Protein AF-A0A821N1T0-F1 (afdb_monomer)

Mean predicted aligned error: 19.14 Å

Organism: NCBI:txid345717

Structure (mmCIF, N/CA/C/O backbone):
data_AF-A0A821N1T0-F1
#
_entry.id   AF-A0A821N1T0-F1
#
loop_
_atom_site.group_PDB
_atom_site.id
_atom_site.type_symbol
_atom_site.label_atom_id
_atom_site.label_alt_id
_atom_site.label_comp_id
_atom_site.label_asym_id
_atom_site.label_entity_id
_atom_site.label_seq_id
_atom_site.pdbx_PDB_ins_code
_atom_site.Cartn_x
_atom_site.Cartn_y
_atom_site.Cartn_z
_atom_site.occupancy
_atom_site.B_iso_or_equiv
_atom_site.auth_seq_id
_atom_site.auth_comp_id
_atom_site.auth_asym_id
_atom_site.auth_atom_id
_atom_site.pdbx_PDB_model_num
ATOM 1 N N . MET A 1 1 ? 40.219 2.267 -73.728 1.00 61.44 1 MET A N 1
ATOM 2 C CA . MET A 1 1 ? 40.923 2.574 -72.464 1.00 61.44 1 MET A CA 1
ATOM 3 C C . MET A 1 1 ? 39.939 3.019 -71.385 1.00 61.44 1 MET A C 1
ATOM 5 O O . MET A 1 1 ? 39.999 2.488 -70.286 1.00 61.44 1 MET A O 1
ATOM 9 N N . ASP A 1 2 ? 38.963 3.870 -71.706 1.00 74.06 2 ASP A N 1
ATOM 10 C CA . ASP A 1 2 ? 38.064 4.488 -70.710 1.00 74.06 2 ASP A CA 1
ATOM 11 C C . ASP A 1 2 ? 37.122 3.520 -69.968 1.00 74.06 2 ASP A C 1
ATOM 13 O O . ASP A 1 2 ? 36.916 3.655 -68.765 1.00 74.06 2 ASP A O 1
ATOM 17 N N . GLY A 1 3 ? 36.610 2.476 -70.631 1.00 80.44 3 GLY A N 1
ATOM 18 C CA . GLY A 1 3 ? 35.720 1.495 -69.985 1.00 80.44 3 GLY A CA 1
ATOM 19 C C . GLY A 1 3 ? 36.391 0.639 -68.899 1.00 80.44 3 GLY A C 1
ATOM 20 O O . GLY A 1 3 ? 35.740 0.244 -67.934 1.00 80.44 3 GLY A O 1
A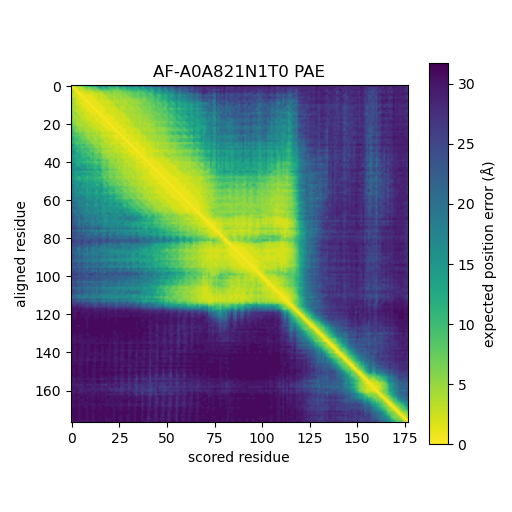TOM 21 N N . GLN A 1 4 ? 37.699 0.379 -69.014 1.00 85.50 4 GLN A N 1
ATOM 22 C CA . GLN A 1 4 ? 38.454 -0.367 -67.995 1.00 85.50 4 GLN A CA 1
ATOM 23 C C . GLN A 1 4 ? 38.737 0.498 -66.760 1.00 85.50 4 GLN A C 1
ATOM 25 O O . GLN A 1 4 ? 38.668 0.001 -65.637 1.00 85.50 4 GLN A O 1
ATOM 30 N N . PHE A 1 5 ? 38.988 1.796 -66.959 1.00 87.56 5 PHE A N 1
ATOM 31 C CA . PHE A 1 5 ? 39.108 2.759 -65.865 1.00 87.56 5 PHE A CA 1
ATOM 32 C C . PHE A 1 5 ? 37.786 2.937 -65.118 1.00 87.56 5 PHE A C 1
ATOM 34 O O . PHE A 1 5 ? 37.787 2.946 -63.889 1.00 87.56 5 PHE A O 1
ATOM 41 N N . GLN A 1 6 ? 36.659 2.991 -65.832 1.00 88.19 6 GLN A N 1
ATOM 42 C CA . GLN A 1 6 ? 35.335 3.069 -65.211 1.00 88.19 6 GLN A CA 1
ATOM 43 C C . GLN A 1 6 ? 35.060 1.862 -64.297 1.00 88.19 6 GLN A C 1
ATOM 45 O O . GLN A 1 6 ? 34.704 2.030 -63.133 1.00 88.19 6 GLN A O 1
ATOM 50 N N . LEU A 1 7 ? 35.331 0.647 -64.786 1.00 90.25 7 LEU A N 1
ATOM 51 C CA . LEU A 1 7 ? 35.214 -0.597 -64.013 1.00 90.25 7 LEU A CA 1
ATOM 52 C C . LEU A 1 7 ? 36.104 -0.617 -62.761 1.00 90.25 7 LEU A C 1
ATOM 54 O O . LEU A 1 7 ? 35.711 -1.161 -61.727 1.00 90.25 7 LEU A O 1
ATOM 58 N N . LEU A 1 8 ? 37.308 -0.047 -62.848 1.00 90.31 8 LEU A N 1
ATOM 59 C CA . LEU A 1 8 ? 38.215 0.070 -61.711 1.00 90.31 8 LEU A CA 1
ATOM 60 C C . LEU A 1 8 ? 37.671 1.049 -60.661 1.00 90.31 8 LEU A C 1
ATOM 62 O O . LEU A 1 8 ? 37.650 0.707 -59.480 1.00 90.31 8 LEU A O 1
ATOM 66 N N . PHE A 1 9 ? 37.188 2.225 -61.075 1.00 92.44 9 PHE A N 1
ATOM 67 C CA . PHE A 1 9 ? 36.572 3.197 -60.166 1.00 92.44 9 PHE A CA 1
ATOM 68 C C . PHE A 1 9 ? 35.341 2.628 -59.462 1.00 92.44 9 PHE A C 1
ATOM 70 O O . PHE A 1 9 ? 35.198 2.805 -58.252 1.00 92.44 9 PHE A O 1
ATOM 77 N N . ASP A 1 10 ? 34.495 1.894 -60.184 1.00 91.38 10 ASP A N 1
ATOM 78 C CA . ASP A 1 10 ? 33.314 1.255 -59.604 1.00 91.38 10 ASP A CA 1
ATOM 79 C C . ASP A 1 10 ? 33.703 0.192 -58.563 1.00 91.38 10 ASP A C 1
ATOM 81 O O . ASP A 1 10 ? 33.118 0.142 -57.479 1.00 91.38 10 ASP A O 1
ATOM 85 N N . LYS A 1 11 ? 34.744 -0.612 -58.826 1.00 93.25 11 LYS A N 1
ATOM 86 C CA . LYS A 1 11 ? 35.277 -1.573 -57.843 1.00 93.25 11 LYS A CA 1
ATOM 87 C C . LYS A 1 11 ? 35.847 -0.888 -56.604 1.00 93.25 11 LYS A C 1
ATOM 89 O O . LYS A 1 11 ? 35.502 -1.287 -55.497 1.00 93.25 11 LYS A O 1
ATOM 94 N N . VAL A 1 12 ? 36.666 0.151 -56.776 1.00 93.25 12 VAL A N 1
ATOM 95 C CA . VAL A 1 12 ? 37.244 0.914 -55.653 1.00 93.25 12 VAL A CA 1
ATOM 96 C C . VAL A 1 12 ? 36.142 1.558 -54.812 1.00 93.25 12 VAL A C 1
ATOM 98 O O . VAL A 1 12 ? 36.191 1.512 -53.585 1.00 93.25 12 VAL A O 1
ATOM 101 N N . LYS A 1 13 ? 35.106 2.106 -55.454 1.00 94.88 13 LYS A N 1
ATOM 102 C CA . LYS A 1 13 ? 33.945 2.679 -54.769 1.00 94.88 13 LYS A CA 1
ATOM 103 C C . LYS A 1 13 ? 33.181 1.626 -53.966 1.00 94.88 13 LYS A C 1
ATOM 105 O O . LYS A 1 13 ? 32.855 1.884 -52.810 1.00 94.88 13 LYS A O 1
ATOM 110 N N . ASN A 1 14 ? 32.931 0.454 -54.546 1.00 93.50 14 ASN A N 1
ATOM 111 C CA . ASN A 1 14 ? 32.252 -0.647 -53.860 1.00 93.50 14 ASN A CA 1
ATOM 112 C C . ASN A 1 14 ? 33.071 -1.172 -52.668 1.00 93.50 14 ASN A C 1
ATOM 114 O O . ASN A 1 14 ? 32.514 -1.381 -51.592 1.00 93.50 14 ASN A O 1
ATOM 118 N N . GLU A 1 15 ? 34.389 -1.331 -52.824 1.00 93.75 15 GLU A N 1
ATOM 119 C CA . GLU A 1 15 ? 35.307 -1.739 -51.749 1.00 93.75 15 GLU A CA 1
ATOM 120 C C . GLU A 1 15 ? 35.308 -0.716 -50.599 1.00 93.75 15 GLU A C 1
ATOM 122 O O . GLU A 1 15 ? 35.156 -1.074 -49.433 1.00 93.75 15 GLU A O 1
ATOM 127 N N . MET A 1 16 ? 35.393 0.578 -50.925 1.00 94.62 16 MET A N 1
ATOM 128 C CA . MET A 1 16 ? 35.369 1.668 -49.946 1.00 94.62 16 MET A CA 1
ATOM 129 C C . MET A 1 16 ? 34.029 1.741 -49.200 1.00 94.62 16 MET A C 1
ATOM 131 O O . MET A 1 16 ? 33.994 1.946 -47.983 1.00 94.62 16 MET A O 1
ATOM 135 N N . GLN A 1 17 ? 32.915 1.547 -49.908 1.00 93.44 17 GLN A N 1
ATOM 136 C CA . GLN A 1 17 ? 31.592 1.465 -49.291 1.00 93.44 17 GLN A CA 1
ATOM 137 C C . GLN A 1 17 ? 31.506 0.272 -48.340 1.00 93.44 17 GLN A C 1
ATOM 139 O O . GLN A 1 17 ? 31.073 0.441 -47.201 1.00 93.44 17 GLN A O 1
ATOM 144 N N . LYS A 1 18 ? 31.988 -0.901 -48.763 1.00 95.19 18 LYS A N 1
ATOM 145 C CA . LYS A 1 18 ? 32.019 -2.110 -47.937 1.00 95.19 18 LYS A CA 1
ATOM 146 C C . LYS A 1 18 ? 32.812 -1.890 -46.646 1.00 95.19 18 LYS A C 1
ATOM 148 O O . LYS A 1 18 ? 32.272 -2.106 -45.564 1.00 95.19 18 LYS A O 1
ATOM 153 N N . GLN A 1 19 ? 34.028 -1.352 -46.739 1.00 95.00 19 GLN A N 1
ATOM 154 C CA . GLN A 1 19 ? 34.839 -1.014 -45.562 1.00 95.00 19 GLN A CA 1
ATOM 155 C C . GLN A 1 19 ? 34.129 -0.018 -44.637 1.00 95.00 19 GLN A C 1
ATOM 157 O O . GLN A 1 19 ? 34.134 -0.185 -43.419 1.00 95.00 19 GLN A O 1
ATOM 162 N N . THR A 1 20 ? 33.466 0.995 -45.203 1.00 93.19 20 THR A N 1
ATOM 163 C CA . THR A 1 20 ? 32.712 1.977 -44.410 1.00 93.19 20 THR A CA 1
ATOM 164 C C . THR A 1 20 ? 31.562 1.309 -43.653 1.00 93.19 20 THR A C 1
ATOM 166 O O . THR A 1 20 ? 31.375 1.579 -42.467 1.00 93.19 20 THR A O 1
ATOM 169 N N . THR A 1 21 ? 30.826 0.396 -44.295 1.00 93.75 21 THR A N 1
ATOM 170 C CA . THR A 1 21 ? 29.748 -0.357 -43.636 1.00 93.75 21 THR A CA 1
ATOM 171 C C . THR A 1 21 ? 30.273 -1.306 -42.557 1.00 93.75 21 THR A C 1
ATOM 173 O O . THR A 1 21 ? 29.713 -1.355 -41.465 1.00 93.75 21 THR A O 1
ATOM 176 N N . GLU A 1 22 ? 31.386 -2.002 -42.798 1.00 94.44 22 GLU A N 1
ATOM 177 C CA . GLU A 1 22 ? 32.009 -2.895 -41.814 1.00 94.44 22 GLU A CA 1
ATOM 178 C C . GLU A 1 22 ? 32.479 -2.120 -40.576 1.00 94.44 22 GLU A C 1
ATOM 180 O O . GLU A 1 22 ? 32.180 -2.507 -39.445 1.00 94.44 22 GLU A O 1
ATOM 185 N N . LEU A 1 23 ? 33.125 -0.968 -40.768 1.00 94.38 23 LEU A N 1
ATOM 186 C CA . LEU A 1 23 ? 33.526 -0.094 -39.665 1.00 94.38 23 LEU A CA 1
ATOM 187 C C . LEU A 1 23 ? 32.319 0.426 -38.881 1.00 94.38 23 LEU A C 1
ATOM 189 O O . LEU A 1 23 ? 32.336 0.389 -37.651 1.00 94.38 23 LEU A O 1
ATOM 193 N N . GLN A 1 24 ? 31.264 0.867 -39.571 1.00 93.56 24 GLN A N 1
ATOM 194 C CA . GLN A 1 24 ? 30.027 1.302 -38.920 1.00 93.56 24 GLN A CA 1
ATOM 195 C C . GLN A 1 24 ? 29.420 0.177 -38.078 1.00 93.56 24 GLN A C 1
ATOM 197 O O . GLN A 1 24 ? 29.159 0.391 -36.898 1.00 93.56 24 GLN A O 1
ATOM 202 N N . THR A 1 25 ? 29.273 -1.031 -38.634 1.00 93.19 25 THR A N 1
ATOM 203 C CA . THR A 1 25 ? 28.728 -2.181 -37.890 1.00 93.19 25 THR A CA 1
ATOM 204 C C . THR A 1 25 ? 29.587 -2.552 -36.679 1.00 93.19 25 THR A C 1
ATOM 206 O O . THR A 1 25 ? 29.047 -2.765 -35.596 1.00 93.19 25 THR A O 1
ATOM 209 N N . SER A 1 26 ? 30.917 -2.552 -36.810 1.00 96.19 26 SER A N 1
ATOM 210 C CA . SER A 1 26 ? 31.847 -2.826 -35.706 1.00 96.19 26 SER A CA 1
ATOM 211 C C . SER A 1 26 ? 31.728 -1.797 -34.577 1.00 96.19 26 SER A C 1
ATOM 213 O O . SER A 1 26 ? 31.618 -2.159 -33.402 1.00 96.19 26 SER A O 1
ATOM 215 N N . ILE A 1 27 ? 31.681 -0.506 -34.923 1.00 94.19 27 ILE A N 1
ATOM 216 C CA . ILE A 1 27 ? 31.500 0.577 -33.951 1.00 94.19 27 ILE A CA 1
ATOM 217 C C . ILE A 1 27 ? 30.140 0.444 -33.260 1.00 94.19 27 ILE A C 1
ATOM 219 O O . ILE A 1 27 ? 30.077 0.509 -32.032 1.00 94.19 27 ILE A O 1
ATOM 223 N N . THR A 1 28 ? 29.067 0.218 -34.021 1.00 94.06 28 THR A N 1
ATOM 224 C CA . THR A 1 28 ? 27.716 0.043 -33.480 1.00 94.06 28 THR A CA 1
ATOM 225 C C . THR A 1 28 ? 27.646 -1.137 -32.514 1.00 94.06 28 THR A C 1
ATOM 227 O O . THR A 1 28 ? 27.146 -0.968 -31.403 1.00 94.06 28 THR A O 1
ATOM 230 N N . ASN A 1 29 ? 28.206 -2.293 -32.874 1.00 94.62 29 ASN A N 1
ATOM 231 C CA . ASN A 1 29 ? 28.208 -3.482 -32.018 1.00 94.62 29 ASN A CA 1
ATOM 232 C C . ASN A 1 29 ? 28.987 -3.243 -30.721 1.00 94.62 29 ASN A C 1
ATOM 234 O O . ASN A 1 29 ? 28.494 -3.552 -29.641 1.00 94.62 29 ASN A O 1
ATOM 238 N N . LYS A 1 30 ? 30.160 -2.606 -30.809 1.00 95.06 30 LYS A N 1
ATOM 239 C CA . LYS A 1 30 ? 30.980 -2.278 -29.635 1.00 95.06 30 LYS A CA 1
ATOM 240 C C . LYS A 1 30 ? 30.294 -1.283 -28.697 1.00 95.06 30 LYS A C 1
ATOM 242 O O . LYS A 1 30 ? 30.467 -1.353 -27.481 1.00 95.06 30 LYS A O 1
ATOM 247 N N . ILE A 1 31 ? 29.547 -0.325 -29.247 1.00 94.94 31 ILE A N 1
ATOM 248 C CA . ILE A 1 31 ? 28.743 0.608 -28.448 1.00 94.94 31 ILE A CA 1
ATOM 249 C C . ILE A 1 31 ? 27.586 -0.141 -27.780 1.00 94.94 31 ILE A C 1
ATOM 251 O O . ILE A 1 31 ? 27.350 0.073 -26.593 1.00 94.94 31 ILE A O 1
ATOM 255 N N . MET A 1 32 ? 26.906 -1.028 -28.511 1.00 94.12 32 MET A N 1
ATOM 256 C CA . MET A 1 32 ? 25.784 -1.809 -27.992 1.00 94.12 32 MET A CA 1
ATOM 257 C C . MET A 1 32 ? 26.208 -2.724 -26.839 1.00 94.12 32 MET A C 1
ATOM 259 O O . MET A 1 32 ? 25.616 -2.658 -25.767 1.00 94.12 32 MET A O 1
ATOM 263 N N . GLU A 1 33 ? 27.297 -3.473 -27.006 1.00 94.88 33 GLU A N 1
ATOM 264 C CA . GLU A 1 33 ? 27.840 -4.373 -25.982 1.00 94.88 33 GLU A CA 1
ATOM 265 C C . GLU A 1 33 ? 28.179 -3.619 -24.685 1.00 94.88 33 GLU A C 1
ATOM 267 O O . GLU A 1 33 ? 27.738 -3.992 -23.600 1.00 94.88 33 GLU A O 1
ATOM 272 N N . ARG A 1 34 ? 28.860 -2.470 -24.795 1.00 94.62 34 ARG A N 1
ATOM 273 C CA . ARG A 1 34 ? 29.176 -1.618 -23.636 1.00 94.62 34 ARG A CA 1
ATOM 274 C C . ARG A 1 34 ? 27.944 -1.017 -22.964 1.00 94.62 34 ARG A C 1
ATOM 276 O O . ARG A 1 34 ? 27.991 -0.712 -21.770 1.00 94.62 34 ARG A O 1
ATOM 283 N N . MET A 1 35 ? 26.880 -0.748 -23.721 1.00 94.94 35 MET A N 1
ATOM 284 C CA . MET A 1 35 ? 25.617 -0.292 -23.141 1.00 94.94 35 MET A CA 1
ATOM 285 C C . MET A 1 35 ? 24.939 -1.428 -22.385 1.00 94.94 35 MET A C 1
ATOM 287 O O . MET A 1 35 ? 24.534 -1.212 -21.244 1.00 94.94 35 MET A O 1
ATOM 291 N N . ASP A 1 36 ? 24.884 -2.624 -22.967 1.00 94.06 36 ASP A N 1
ATOM 292 C CA . ASP A 1 36 ? 24.288 -3.799 -22.334 1.00 94.06 36 ASP A CA 1
ATOM 293 C C . ASP A 1 36 ? 25.016 -4.160 -21.035 1.00 94.06 36 ASP A C 1
ATOM 295 O O . ASP A 1 36 ? 24.367 -4.298 -19.999 1.00 94.06 36 ASP A O 1
ATOM 299 N N . GLU A 1 37 ? 26.352 -4.186 -21.032 1.00 94.00 37 GLU A N 1
ATOM 300 C CA . GLU A 1 37 ? 27.167 -4.412 -19.825 1.00 94.00 37 GLU A CA 1
ATOM 301 C C . GLU A 1 37 ? 26.807 -3.464 -18.672 1.00 94.00 37 GLU A C 1
ATOM 303 O O . GLU A 1 37 ? 26.792 -3.865 -17.507 1.00 94.00 37 GLU A O 1
ATOM 308 N N . LYS A 1 38 ? 26.494 -2.200 -18.980 1.00 94.25 38 LYS A N 1
ATOM 309 C CA . LYS A 1 38 ? 26.102 -1.197 -17.979 1.00 94.25 38 LYS A CA 1
ATOM 310 C C . LYS A 1 38 ? 24.628 -1.273 -17.603 1.00 94.25 38 LYS A C 1
ATOM 312 O O . LYS A 1 38 ? 24.269 -0.907 -16.485 1.00 94.25 38 LYS A O 1
ATOM 317 N N . LEU A 1 39 ? 23.771 -1.725 -18.512 1.00 95.50 39 LEU A N 1
ATOM 318 C CA . LEU A 1 39 ? 22.329 -1.789 -18.300 1.00 95.50 39 LEU A CA 1
ATOM 319 C C . LEU A 1 39 ? 21.927 -3.021 -17.479 1.00 95.50 39 LEU A C 1
ATOM 321 O O . LEU A 1 39 ? 21.048 -2.922 -16.624 1.00 95.50 39 LEU A O 1
ATOM 325 N N . GLN A 1 40 ? 22.598 -4.157 -17.679 1.00 94.06 40 GLN A N 1
ATOM 326 C CA . GLN A 1 40 ? 22.359 -5.399 -16.934 1.00 94.06 40 GLN A CA 1
ATOM 327 C C . GLN A 1 40 ? 22.378 -5.229 -15.400 1.00 94.06 40 GLN A C 1
ATOM 329 O O . GLN A 1 40 ? 21.393 -5.614 -14.760 1.00 94.06 40 GLN A O 1
ATOM 334 N N . PRO A 1 41 ? 23.410 -4.625 -14.771 1.00 95.44 41 PRO A N 1
ATOM 335 C CA . PRO A 1 41 ? 23.423 -4.446 -13.319 1.00 95.44 41 PRO A CA 1
ATOM 336 C C . PRO A 1 41 ? 22.294 -3.525 -12.839 1.00 95.44 41 PRO A C 1
ATOM 338 O O . PRO A 1 41 ? 21.680 -3.800 -11.811 1.00 95.44 41 PRO A O 1
ATOM 341 N N . ILE A 1 42 ? 21.951 -2.489 -13.612 1.00 95.81 42 ILE A N 1
ATOM 342 C CA . ILE A 1 42 ? 20.848 -1.570 -13.295 1.00 95.81 42 ILE A CA 1
ATOM 343 C C . ILE A 1 42 ? 19.502 -2.306 -13.337 1.00 95.81 42 ILE A C 1
ATOM 345 O O . ILE A 1 42 ? 18.639 -2.090 -12.485 1.00 95.81 42 ILE A O 1
ATOM 349 N N . ILE A 1 43 ? 19.296 -3.194 -14.313 1.00 96.12 43 ILE A N 1
ATOM 350 C CA . ILE A 1 43 ? 18.080 -4.013 -14.410 1.00 96.12 43 ILE A CA 1
ATOM 351 C C . ILE A 1 43 ? 17.997 -4.987 -13.227 1.00 96.12 43 ILE A C 1
ATOM 353 O O . ILE A 1 43 ? 16.929 -5.130 -12.621 1.00 96.12 43 ILE A O 1
ATOM 357 N N . ALA A 1 44 ? 19.113 -5.625 -12.866 1.00 94.75 44 ALA A N 1
ATOM 358 C CA . ALA A 1 44 ? 19.181 -6.539 -11.730 1.00 94.75 44 ALA A CA 1
ATOM 359 C C . ALA A 1 44 ? 18.869 -5.826 -10.403 1.00 94.75 44 ALA A C 1
ATOM 361 O O . ALA A 1 44 ? 18.032 -6.297 -9.629 1.00 94.75 44 ALA A O 1
ATOM 362 N N . GLU A 1 45 ? 19.468 -4.658 -10.168 1.00 95.88 45 GLU A N 1
ATOM 363 C CA . GLU A 1 45 ? 19.190 -3.837 -8.990 1.00 95.88 45 GLU A CA 1
ATOM 364 C C . GLU A 1 45 ? 17.720 -3.402 -8.945 1.00 95.88 45 GLU A C 1
ATOM 366 O O . GLU A 1 45 ? 17.060 -3.570 -7.921 1.00 95.88 45 GLU A O 1
ATOM 371 N N . ASN A 1 46 ? 17.155 -2.948 -10.067 1.00 96.62 46 ASN A N 1
ATOM 372 C CA . ASN A 1 46 ? 15.736 -2.591 -10.148 1.00 96.62 46 ASN A CA 1
ATOM 373 C C . ASN A 1 46 ? 14.807 -3.760 -9.796 1.00 96.62 46 ASN A C 1
ATOM 375 O O . ASN A 1 46 ? 13.766 -3.554 -9.167 1.00 96.62 46 ASN A O 1
ATOM 379 N N . LYS A 1 47 ? 15.166 -4.994 -10.162 1.00 97.12 47 LYS A N 1
ATOM 380 C CA . LYS A 1 47 ? 14.408 -6.185 -9.758 1.00 97.12 47 LYS A CA 1
ATOM 381 C C . LYS A 1 47 ? 14.453 -6.382 -8.240 1.00 97.12 47 LYS A C 1
ATOM 383 O O . LYS A 1 47 ? 13.409 -6.601 -7.630 1.00 97.12 47 LYS A O 1
ATOM 388 N N . ILE A 1 48 ? 15.629 -6.240 -7.628 1.00 97.06 48 ILE A N 1
ATOM 389 C CA . ILE A 1 48 ? 15.805 -6.332 -6.170 1.00 97.06 48 ILE A CA 1
ATOM 390 C C . ILE A 1 48 ? 15.010 -5.228 -5.460 1.00 97.06 48 ILE A C 1
ATOM 392 O O . ILE A 1 48 ? 14.316 -5.492 -4.477 1.00 97.06 48 ILE A O 1
ATOM 396 N N . LEU A 1 49 ? 15.056 -3.996 -5.966 1.00 97.50 49 LEU A N 1
ATOM 397 C CA . LEU A 1 49 ? 14.308 -2.871 -5.406 1.00 97.50 49 LEU A CA 1
ATOM 398 C C . LEU A 1 49 ? 12.799 -3.119 -5.442 1.00 97.50 49 LEU A C 1
ATOM 400 O O . LEU A 1 49 ? 12.136 -2.914 -4.429 1.00 97.50 49 LEU A O 1
ATOM 404 N N . LYS A 1 50 ? 12.266 -3.641 -6.554 1.00 97.75 50 LYS A N 1
ATOM 405 C CA . LYS A 1 50 ? 10.850 -4.029 -6.649 1.00 97.75 50 LYS A CA 1
ATOM 406 C C . LYS A 1 50 ? 10.471 -5.075 -5.601 1.00 97.75 50 LYS A C 1
ATOM 408 O O . LYS A 1 50 ? 9.463 -4.904 -4.928 1.00 97.75 50 LYS A O 1
ATOM 413 N N . THR A 1 51 ? 11.300 -6.102 -5.399 1.00 96.69 51 THR A N 1
ATOM 414 C CA . THR A 1 51 ? 11.027 -7.117 -4.362 1.00 96.69 51 THR A CA 1
ATOM 415 C C . THR A 1 51 ? 11.076 -6.549 -2.943 1.00 96.69 51 THR A C 1
ATOM 417 O O . THR A 1 51 ? 10.250 -6.903 -2.106 1.00 96.69 51 THR A O 1
ATOM 420 N N . LYS A 1 52 ? 12.006 -5.627 -2.659 1.00 97.75 52 LYS A N 1
ATOM 421 C CA . LYS A 1 52 ? 12.081 -4.952 -1.355 1.00 97.75 52 LYS A CA 1
ATOM 422 C C . LYS A 1 52 ? 10.852 -4.080 -1.115 1.00 97.75 52 LYS A C 1
ATOM 424 O O . LYS A 1 52 ? 10.315 -4.101 -0.014 1.00 97.75 52 LYS A O 1
ATOM 429 N N . LEU A 1 53 ? 10.409 -3.349 -2.137 1.00 97.69 53 LEU A N 1
ATOM 430 C CA . LEU A 1 53 ? 9.203 -2.529 -2.074 1.00 97.69 53 LEU A CA 1
ATOM 431 C C . LEU A 1 53 ? 7.976 -3.388 -1.748 1.00 97.69 53 LEU A C 1
ATOM 433 O O . LEU A 1 53 ? 7.252 -3.077 -0.810 1.00 97.69 53 LEU A O 1
ATOM 437 N N . GLU A 1 54 ? 7.802 -4.503 -2.458 1.00 97.44 54 GLU A N 1
ATOM 438 C CA . GLU A 1 54 ? 6.686 -5.427 -2.238 1.00 97.44 54 GLU A CA 1
ATOM 439 C C . GLU A 1 54 ? 6.671 -5.990 -0.806 1.00 97.44 54 GLU A C 1
ATOM 441 O O . GLU A 1 54 ? 5.621 -6.057 -0.168 1.00 97.44 54 GLU A O 1
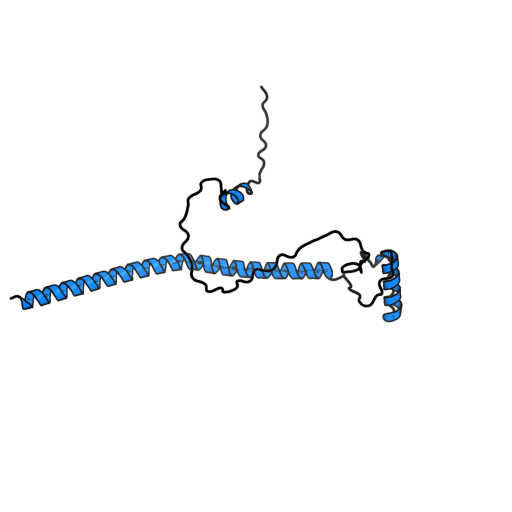ATOM 446 N N . ASN A 1 55 ? 7.834 -6.364 -0.266 1.00 97.56 55 ASN A N 1
ATOM 447 C CA . ASN A 1 55 ? 7.934 -6.846 1.113 1.00 97.56 55 ASN A CA 1
ATOM 448 C C . ASN A 1 55 ? 7.557 -5.757 2.124 1.00 97.56 55 ASN A C 1
ATOM 450 O O . ASN A 1 55 ? 6.765 -6.005 3.029 1.00 97.56 55 ASN A O 1
ATOM 454 N N . VAL A 1 56 ? 8.060 -4.534 1.934 1.00 97.75 56 VAL A N 1
ATOM 455 C CA . VAL A 1 56 ? 7.729 -3.393 2.801 1.00 97.75 56 VAL A CA 1
ATOM 456 C C . VAL A 1 56 ? 6.233 -3.070 2.754 1.00 97.75 56 VAL A C 1
ATOM 458 O O . VAL A 1 56 ? 5.637 -2.753 3.782 1.00 97.75 56 VAL A O 1
ATOM 461 N N . GLU A 1 57 ? 5.598 -3.163 1.586 1.00 97.19 57 GLU A N 1
ATOM 462 C CA . GLU A 1 57 ? 4.152 -2.968 1.449 1.00 97.19 57 GLU A CA 1
ATOM 463 C C . GLU A 1 57 ? 3.354 -4.029 2.217 1.00 97.19 57 GLU A C 1
ATOM 465 O O . GLU A 1 57 ? 2.412 -3.679 2.936 1.00 97.19 57 GLU A O 1
ATOM 470 N N . LYS A 1 58 ? 3.766 -5.301 2.136 1.00 97.56 58 LYS A N 1
ATOM 471 C CA . LYS A 1 58 ? 3.162 -6.399 2.908 1.00 97.56 58 LYS A CA 1
ATOM 472 C C . LYS A 1 58 ? 3.320 -6.180 4.411 1.00 97.56 58 LYS A C 1
ATOM 474 O O . LYS A 1 58 ? 2.335 -6.286 5.142 1.00 97.56 58 LYS A O 1
ATOM 479 N N . ASP A 1 59 ? 4.511 -5.810 4.870 1.00 97.12 59 ASP A N 1
ATOM 480 C CA . ASP A 1 59 ? 4.780 -5.531 6.285 1.00 97.12 59 ASP A CA 1
ATOM 481 C C . ASP A 1 59 ? 3.962 -4.335 6.798 1.00 97.12 59 ASP A C 1
ATOM 483 O O . ASP A 1 59 ? 3.414 -4.348 7.903 1.00 97.12 59 ASP A O 1
ATOM 487 N N . LEU A 1 60 ? 3.805 -3.292 5.979 1.00 97.19 60 LEU A N 1
ATOM 488 C CA . LEU A 1 60 ? 2.938 -2.163 6.311 1.00 97.19 60 LEU A CA 1
ATOM 489 C C . LEU A 1 60 ? 1.472 -2.577 6.430 1.00 97.19 60 LEU A C 1
ATOM 491 O O . LEU A 1 60 ? 0.744 -2.045 7.275 1.00 97.19 60 LEU A O 1
ATOM 495 N N . GLU A 1 61 ? 1.011 -3.485 5.578 1.00 95.69 61 GLU A N 1
ATOM 496 C CA . GLU A 1 61 ? -0.356 -3.976 5.627 1.00 95.69 61 GLU A CA 1
ATOM 497 C C . GLU A 1 61 ? -0.606 -4.841 6.867 1.00 95.69 61 GLU A C 1
ATOM 499 O O . GLU A 1 61 ? -1.595 -4.612 7.573 1.00 95.69 61 GLU A O 1
ATOM 504 N N . THR A 1 62 ? 0.294 -5.772 7.187 1.00 96.19 62 THR A N 1
ATOM 505 C CA . THR A 1 62 ? 0.187 -6.601 8.398 1.00 96.19 62 THR A CA 1
ATOM 506 C C . THR A 1 62 ? 0.201 -5.735 9.654 1.00 96.19 62 THR A C 1
ATOM 508 O O . THR A 1 62 ? -0.655 -5.914 10.521 1.00 96.19 62 THR A O 1
ATOM 511 N N . LEU A 1 63 ? 1.063 -4.716 9.718 1.00 95.94 63 LEU A N 1
ATOM 512 C CA . LEU A 1 63 ? 1.114 -3.782 10.842 1.00 95.94 63 LEU A CA 1
ATOM 513 C C . LEU A 1 63 ? -0.173 -2.951 10.971 1.00 95.94 63 LEU A C 1
ATOM 515 O O . LEU A 1 63 ? -0.700 -2.767 12.073 1.00 95.94 63 LEU A O 1
ATOM 519 N N . LYS A 1 64 ? -0.728 -2.466 9.852 1.00 94.50 64 LYS A N 1
ATOM 520 C CA . LYS A 1 64 ? -2.019 -1.754 9.845 1.00 94.50 64 LYS A CA 1
ATOM 521 C C . LYS A 1 64 ? -3.167 -2.649 10.310 1.00 94.50 64 LYS A C 1
ATOM 523 O O . LYS A 1 64 ? -4.052 -2.153 11.011 1.00 94.50 64 LYS A O 1
ATOM 528 N N . ARG A 1 65 ? -3.163 -3.930 9.926 1.00 93.56 65 ARG A N 1
ATOM 529 C CA . ARG A 1 65 ? -4.150 -4.930 10.364 1.00 93.56 65 ARG A CA 1
ATOM 530 C C . ARG A 1 65 ? -3.999 -5.219 11.857 1.00 93.56 65 ARG A C 1
ATOM 532 O O . ARG A 1 65 ? -4.979 -5.072 12.578 1.00 93.56 65 ARG A O 1
ATOM 539 N N . ALA A 1 66 ? -2.784 -5.485 12.337 1.00 94.19 66 ALA A N 1
ATOM 540 C CA . ALA A 1 66 ? -2.494 -5.723 13.752 1.00 94.19 66 ALA A CA 1
ATOM 541 C C . ALA A 1 66 ? -2.934 -4.545 14.639 1.00 94.19 66 ALA A C 1
ATOM 543 O O . ALA A 1 66 ? -3.576 -4.739 15.666 1.00 94.19 66 ALA A O 1
ATOM 544 N N . LYS A 1 67 ? -2.701 -3.297 14.204 1.00 92.81 67 LYS A N 1
ATOM 545 C CA . LYS A 1 67 ? -3.151 -2.099 14.938 1.00 92.81 67 LYS A CA 1
ATOM 546 C C . LYS A 1 67 ? -4.679 -1.986 15.055 1.00 92.81 67 LYS A C 1
ATOM 548 O O . LYS A 1 67 ? -5.171 -1.320 15.961 1.00 92.81 67 LYS A O 1
ATOM 553 N N . LYS A 1 68 ? -5.430 -2.575 14.123 1.00 91.25 68 LYS A N 1
ATOM 554 C CA . LYS A 1 68 ? -6.899 -2.507 14.075 1.00 91.25 68 LYS A CA 1
ATOM 555 C C . LYS A 1 68 ? -7.579 -3.815 14.480 1.00 91.25 68 LYS A C 1
ATOM 557 O O . LYS A 1 68 ? -8.802 -3.858 14.466 1.00 91.25 68 LYS A O 1
ATOM 562 N N . GLN A 1 69 ? -6.820 -4.850 14.838 1.00 92.31 69 GLN A N 1
ATOM 563 C CA . GLN A 1 69 ? -7.340 -6.204 15.056 1.00 92.31 69 GLN A CA 1
ATOM 564 C C . GLN A 1 69 ? -8.384 -6.277 16.182 1.00 92.31 69 GLN A C 1
ATOM 566 O O . GLN A 1 69 ? -9.329 -7.046 16.088 1.00 92.31 69 GLN A O 1
ATOM 571 N N . ASN A 1 70 ? -8.245 -5.421 17.200 1.00 92.19 70 ASN A N 1
ATOM 572 C CA . ASN A 1 70 ? -9.152 -5.349 18.350 1.00 92.19 70 ASN A CA 1
ATOM 573 C C . ASN A 1 70 ? -10.215 -4.245 18.204 1.00 92.19 70 ASN A C 1
ATOM 575 O O . ASN A 1 70 ? -10.945 -3.963 19.150 1.00 92.19 70 ASN A O 1
ATOM 579 N N . ASN A 1 71 ? -10.289 -3.572 17.051 1.00 92.94 71 ASN A N 1
ATOM 580 C CA . ASN A 1 71 ? -11.267 -2.512 16.836 1.00 92.94 71 ASN A CA 1
ATOM 581 C C . ASN A 1 71 ? -12.574 -3.120 16.325 1.00 92.94 71 ASN A C 1
ATOM 583 O O . ASN A 1 71 ? -12.596 -3.744 15.265 1.00 92.94 71 ASN A O 1
ATOM 587 N N . LEU A 1 72 ? -13.672 -2.862 17.030 1.00 91.12 72 LEU A N 1
ATOM 588 C CA . LEU A 1 72 ? -15.013 -3.248 16.603 1.00 91.12 72 LEU A CA 1
ATOM 589 C C . LEU A 1 72 ? -15.727 -2.060 15.945 1.00 91.12 72 LEU A C 1
ATOM 591 O O . LEU A 1 72 ? -15.699 -0.946 16.467 1.00 91.12 72 LEU A O 1
ATOM 595 N N . ILE A 1 73 ? -16.384 -2.297 14.807 1.00 92.19 73 ILE A N 1
ATOM 596 C CA . ILE A 1 73 ? -17.247 -1.311 14.143 1.00 92.19 73 ILE A CA 1
ATOM 597 C C . ILE A 1 73 ? -18.687 -1.796 14.258 1.00 92.19 73 ILE A C 1
ATOM 599 O O . ILE A 1 73 ? -19.014 -2.878 13.777 1.00 92.19 73 ILE A O 1
ATOM 603 N N . VAL A 1 74 ? -19.540 -0.982 14.879 1.00 90.38 74 VAL A N 1
ATOM 604 C CA . VAL A 1 74 ? -20.958 -1.294 15.081 1.00 90.38 74 VAL A CA 1
ATOM 605 C C . VAL A 1 74 ? -21.810 -0.329 14.264 1.00 90.38 74 VAL A C 1
ATOM 607 O O . VAL A 1 74 ? -21.651 0.889 14.358 1.00 90.38 74 VAL A O 1
ATOM 610 N N . PHE A 1 75 ? -22.714 -0.880 13.457 1.00 91.69 75 PHE A N 1
ATOM 611 C CA . PHE A 1 75 ? -23.665 -0.125 12.641 1.00 91.69 75 PHE A CA 1
ATOM 612 C C . PHE A 1 75 ? -25.068 -0.171 13.259 1.00 91.69 75 PHE A C 1
ATOM 614 O O . PHE A 1 75 ? -25.370 -1.052 14.055 1.00 91.69 75 PHE A O 1
ATOM 621 N N . GLY A 1 76 ? -25.934 0.777 12.887 1.00 88.62 76 GLY A N 1
ATOM 622 C CA . GLY A 1 76 ? -27.350 0.760 13.285 1.00 88.62 76 GLY A CA 1
ATOM 623 C C . GLY A 1 76 ? -27.666 1.356 14.662 1.00 88.62 76 GLY A C 1
ATOM 624 O O . GLY A 1 76 ? -28.815 1.315 15.087 1.00 88.62 76 GLY A O 1
ATOM 625 N N . ILE A 1 77 ? -26.690 1.958 15.350 1.00 89.44 77 ILE A N 1
ATOM 626 C CA . ILE A 1 77 ? -26.933 2.648 16.626 1.00 89.44 77 ILE A CA 1
ATOM 627 C C . ILE A 1 77 ? -27.360 4.092 16.357 1.00 89.44 77 ILE A C 1
ATOM 629 O O . ILE A 1 77 ? -26.597 4.854 15.756 1.00 89.44 77 ILE A O 1
ATOM 633 N N . LYS A 1 78 ? -28.542 4.473 16.851 1.00 90.31 78 LYS A N 1
ATOM 634 C CA . LYS A 1 78 ? -29.093 5.837 16.782 1.00 90.31 78 LYS A CA 1
ATOM 635 C C . LYS A 1 78 ? -28.156 6.864 17.437 1.00 90.31 78 LYS A C 1
ATOM 637 O O . LYS A 1 78 ? -27.475 6.527 18.396 1.00 90.31 78 LYS A O 1
ATOM 642 N N . GLU A 1 79 ? -28.092 8.076 16.884 1.00 89.06 79 GLU A N 1
ATOM 643 C CA . GLU A 1 79 ? -27.235 9.177 17.358 1.00 89.06 79 GLU A CA 1
ATOM 644 C C . GLU A 1 79 ? -28.022 10.124 18.274 1.00 89.06 79 GLU A C 1
ATOM 646 O O . GLU A 1 79 ? -28.561 11.137 17.833 1.00 89.06 79 GLU A O 1
ATOM 651 N N . ASP A 1 80 ? -28.143 9.774 19.548 1.00 88.31 80 ASP A N 1
ATOM 652 C CA . ASP A 1 80 ? -28.911 10.544 20.540 1.00 88.31 80 ASP A CA 1
ATOM 653 C C . ASP A 1 80 ? -28.134 10.752 21.854 1.00 88.31 80 ASP A C 1
ATOM 655 O O . ASP A 1 80 ? -28.705 11.084 22.885 1.00 88.31 80 ASP A O 1
ATOM 659 N N . GLU A 1 81 ? -26.827 10.496 21.844 1.00 87.31 81 GLU A N 1
ATOM 660 C CA . GLU A 1 81 ? -25.917 10.655 22.982 1.00 87.31 81 GLU A CA 1
ATOM 661 C C . GLU A 1 81 ? -25.156 11.980 22.933 1.00 87.31 81 GLU A C 1
ATOM 663 O O . GLU A 1 81 ? -24.744 12.445 21.871 1.00 87.31 81 GLU A O 1
ATOM 668 N N . ASN A 1 82 ? -24.913 12.550 24.111 1.00 85.75 82 ASN A N 1
ATOM 669 C CA . ASN A 1 82 ? -24.160 13.791 24.278 1.00 85.75 82 ASN A CA 1
ATOM 670 C C . ASN A 1 82 ? -22.725 13.545 24.771 1.00 85.75 82 ASN A C 1
ATOM 672 O O . ASN A 1 82 ? -21.884 14.439 24.698 1.00 85.75 82 ASN A O 1
ATOM 676 N N . SER A 1 83 ? -22.436 12.343 25.285 1.00 89.00 83 SER A N 1
ATOM 677 C CA . SER A 1 83 ? -21.141 11.981 25.871 1.00 89.00 83 SER A CA 1
ATOM 678 C C . SER A 1 83 ? -20.683 10.579 25.464 1.00 89.00 83 SER A C 1
ATOM 680 O O . SER A 1 83 ? -21.490 9.678 25.228 1.00 89.00 83 SER A O 1
ATOM 682 N N . ASN A 1 84 ? -19.365 10.363 25.461 1.00 89.81 84 ASN A N 1
ATOM 683 C CA . ASN A 1 84 ? -18.756 9.059 25.183 1.00 89.81 84 ASN A CA 1
ATOM 684 C C . ASN A 1 84 ? -19.179 7.981 26.199 1.00 89.81 84 ASN A C 1
ATOM 686 O O . ASN A 1 84 ? -19.259 6.806 25.846 1.00 89.81 84 ASN A O 1
ATOM 690 N N . LEU A 1 85 ? -19.488 8.366 27.443 1.00 91.06 85 LEU A N 1
ATOM 691 C CA . LEU A 1 85 ? -19.983 7.432 28.463 1.00 91.06 85 LEU A CA 1
ATOM 692 C C . LEU A 1 85 ? -21.394 6.922 28.135 1.00 91.06 85 LEU A C 1
ATOM 694 O O . LEU A 1 85 ? -21.672 5.732 28.276 1.00 91.06 85 LEU A O 1
ATOM 698 N N . GLU A 1 86 ? -22.274 7.797 27.643 1.00 92.69 86 GLU A N 1
ATOM 699 C CA . GLU A 1 86 ? -23.620 7.412 27.199 1.00 92.69 86 GLU A CA 1
ATOM 700 C C . GLU A 1 86 ? -23.551 6.494 25.974 1.00 92.69 86 GLU A C 1
ATOM 702 O O . GLU A 1 86 ? -24.285 5.506 25.899 1.00 92.69 86 GLU A O 1
ATOM 707 N N . LEU A 1 87 ? -22.626 6.774 25.046 1.00 92.50 87 LEU A N 1
ATOM 708 C CA . LEU A 1 87 ? -22.361 5.915 23.891 1.00 92.50 87 LEU A CA 1
ATOM 709 C C . LEU A 1 87 ? -21.954 4.503 24.330 1.00 92.50 87 LEU A C 1
ATOM 711 O O . LEU A 1 87 ? -22.501 3.518 23.833 1.00 92.50 87 LEU A O 1
ATOM 715 N N . LEU A 1 88 ? -21.034 4.401 25.292 1.00 92.50 88 LEU A N 1
ATOM 716 C CA . LEU A 1 88 ? -20.591 3.122 25.841 1.00 92.50 88 LEU A CA 1
ATOM 717 C C . LEU A 1 88 ? -21.759 2.347 26.460 1.00 92.50 88 LEU A C 1
ATOM 719 O O . LEU A 1 88 ? -21.946 1.169 26.163 1.00 92.50 88 LEU A O 1
ATOM 723 N N . GLN A 1 89 ? -22.586 3.008 27.270 1.00 92.62 89 GLN A N 1
ATOM 724 C CA . GLN A 1 89 ? -23.751 2.376 27.889 1.00 92.62 89 GLN A CA 1
ATOM 725 C C . GLN A 1 89 ? -24.771 1.887 26.856 1.00 92.62 89 GLN A C 1
ATOM 727 O O . GLN A 1 89 ? -25.326 0.799 27.015 1.00 92.62 89 GLN A O 1
ATOM 732 N N . LYS A 1 90 ? -25.017 2.655 25.788 1.00 91.81 90 LYS A N 1
ATOM 733 C CA . LYS A 1 90 ? -25.893 2.235 24.685 1.00 91.81 90 LYS A CA 1
ATOM 734 C C . LYS A 1 90 ? -25.352 0.998 23.984 1.00 91.81 90 LYS A C 1
ATOM 736 O O . LYS A 1 90 ? -26.090 0.030 23.832 1.00 91.81 90 LYS A O 1
ATOM 741 N N . VAL A 1 91 ? -24.067 0.997 23.629 1.00 92.25 91 VAL A N 1
ATOM 742 C CA . VAL A 1 91 ? -23.411 -0.157 22.997 1.00 92.25 91 VAL A CA 1
ATOM 743 C C . VAL A 1 91 ? -23.487 -1.389 23.899 1.00 92.25 91 VAL A C 1
ATOM 745 O O . VAL A 1 91 ? -23.879 -2.454 23.434 1.00 92.25 91 VAL A O 1
ATOM 748 N N . LYS A 1 92 ? -23.212 -1.247 25.201 1.00 92.69 92 LYS A N 1
ATOM 749 C CA . LYS A 1 92 ? -23.344 -2.344 26.174 1.00 92.69 92 LYS A CA 1
ATOM 750 C C . LYS A 1 92 ? -24.755 -2.919 26.221 1.00 92.69 92 LYS A C 1
ATOM 752 O O . LYS A 1 92 ? -24.917 -4.135 26.243 1.00 92.69 92 LYS A O 1
ATOM 757 N N . LYS A 1 93 ? -25.781 -2.062 26.214 1.00 92.06 93 LYS A N 1
ATOM 758 C CA . LYS A 1 93 ? -27.186 -2.499 26.192 1.00 92.06 93 LYS A CA 1
ATOM 759 C C . LYS A 1 93 ? -27.512 -3.275 24.915 1.00 92.06 93 LYS A C 1
ATOM 761 O O . LYS A 1 93 ? -28.109 -4.342 25.014 1.00 92.06 93 LYS A O 1
ATOM 766 N N . VAL A 1 94 ? -27.092 -2.781 23.750 1.00 92.56 94 VAL A N 1
ATOM 767 C CA . VAL A 1 94 ? -27.304 -3.450 22.451 1.00 92.56 94 VAL A CA 1
ATOM 768 C C . VAL A 1 94 ? -26.615 -4.817 22.426 1.00 92.56 94 VAL A C 1
ATOM 770 O O . VAL A 1 94 ? -27.256 -5.828 22.181 1.00 92.56 94 VAL A O 1
ATOM 773 N N . LEU A 1 95 ? -25.337 -4.892 22.800 1.00 91.50 95 LEU A N 1
ATOM 774 C CA . LEU A 1 95 ? -24.598 -6.161 22.810 1.00 91.50 95 LEU A CA 1
ATOM 775 C C . LEU A 1 95 ? -25.172 -7.174 23.810 1.00 91.50 95 LEU A C 1
ATOM 777 O O . LEU A 1 95 ? -25.226 -8.369 23.525 1.00 91.50 95 LEU A O 1
ATOM 781 N N . LYS A 1 96 ? -25.650 -6.709 24.967 1.00 93.25 96 LYS A N 1
ATOM 782 C CA . LYS A 1 96 ? -26.290 -7.582 25.953 1.00 93.25 96 LYS A CA 1
ATOM 783 C C . LYS A 1 96 ? -27.650 -8.098 25.479 1.00 93.25 96 LYS A C 1
ATOM 785 O O . LYS A 1 96 ? -27.983 -9.241 25.763 1.00 93.25 96 LYS A O 1
ATOM 790 N N . THR A 1 97 ? -28.430 -7.269 24.789 1.00 92.56 97 THR A N 1
ATOM 791 C CA . THR A 1 97 ? -29.770 -7.642 24.304 1.00 92.56 97 THR A CA 1
ATOM 792 C C . THR A 1 97 ? -29.708 -8.543 23.075 1.00 92.56 97 THR A C 1
ATOM 794 O O . THR A 1 97 ? -30.391 -9.562 23.053 1.00 92.56 97 THR A O 1
ATOM 797 N N . ASP A 1 98 ? -28.845 -8.227 22.110 1.00 92.69 98 ASP A N 1
ATOM 798 C CA . ASP A 1 98 ? -28.773 -8.953 20.839 1.00 92.69 98 ASP A CA 1
ATOM 799 C C . ASP A 1 98 ? -27.885 -10.204 20.914 1.00 92.69 98 ASP A C 1
ATOM 801 O O . ASP A 1 98 ? -28.178 -11.216 20.281 1.00 92.69 98 ASP A O 1
ATOM 805 N N . LEU A 1 99 ? -26.784 -10.145 21.675 1.00 90.50 99 LEU A N 1
ATOM 806 C CA . LEU A 1 99 ? -25.743 -11.184 21.680 1.00 90.50 99 LEU A CA 1
ATOM 807 C C . LEU A 1 99 ? -25.556 -11.856 23.048 1.00 90.50 99 LEU A C 1
ATOM 809 O O . LEU A 1 99 ? -24.801 -12.819 23.146 1.00 90.50 99 LEU A O 1
ATOM 813 N N . SER A 1 100 ? -26.217 -11.374 24.109 1.00 92.44 100 SER A N 1
ATOM 814 C CA . SER A 1 100 ? -26.028 -11.855 25.492 1.00 92.44 100 SER A CA 1
ATOM 815 C C . SER A 1 100 ? -24.579 -11.772 26.001 1.00 92.44 100 SER A C 1
ATOM 817 O O . SER A 1 100 ? -24.189 -12.501 26.911 1.00 92.44 100 SER A O 1
ATOM 819 N N . ILE A 1 101 ? -23.774 -10.864 25.442 1.00 91.38 101 ILE A N 1
ATOM 820 C CA . ILE A 1 101 ? -22.380 -10.647 25.850 1.00 91.38 101 ILE A CA 1
ATOM 821 C C . ILE A 1 101 ? -22.340 -9.563 26.930 1.00 91.38 101 ILE A C 1
ATOM 823 O O . ILE A 1 101 ? -22.915 -8.485 26.764 1.00 91.38 101 ILE A O 1
ATOM 827 N N . ASN A 1 102 ? -21.643 -9.836 28.035 1.00 91.06 102 ASN A N 1
ATOM 828 C CA . ASN A 1 102 ? -21.387 -8.848 29.080 1.00 91.06 102 ASN A CA 1
ATOM 829 C C . ASN A 1 102 ? -20.042 -8.157 28.825 1.00 91.06 102 ASN A C 1
ATOM 831 O O . ASN A 1 102 ? -19.037 -8.842 28.669 1.00 91.06 102 ASN A O 1
ATOM 835 N N . ILE A 1 103 ? -20.036 -6.823 28.781 1.00 89.94 103 ILE A N 1
ATOM 836 C CA . ILE A 1 103 ? -18.827 -6.010 28.583 1.00 89.94 103 ILE A CA 1
ATOM 837 C C . ILE A 1 103 ? -18.671 -5.060 29.767 1.00 89.94 103 ILE A C 1
ATOM 839 O O . ILE A 1 103 ? -19.565 -4.253 30.059 1.00 89.94 103 ILE A O 1
ATOM 843 N N . GLU A 1 104 ? -17.526 -5.132 30.431 1.00 91.12 104 GLU A N 1
ATOM 844 C CA . GLU A 1 104 ? -17.157 -4.269 31.547 1.00 91.12 104 GLU A CA 1
ATOM 845 C C . GLU A 1 104 ? -16.535 -2.957 31.055 1.00 91.12 104 GLU A C 1
ATOM 847 O O . GLU A 1 104 ? -16.336 -2.735 29.863 1.00 91.12 104 GLU A O 1
ATOM 852 N N . ASP A 1 105 ? -16.364 -1.973 31.940 1.00 88.19 105 ASP A N 1
ATOM 853 C CA . ASP A 1 105 ? -15.805 -0.669 31.536 1.00 88.19 105 ASP A CA 1
ATOM 854 C C . ASP A 1 105 ? -14.318 -0.784 31.157 1.00 88.19 105 ASP A C 1
ATOM 856 O O . ASP A 1 105 ? -13.833 -0.027 30.322 1.00 88.19 105 ASP A O 1
ATOM 860 N N . HIS A 1 106 ? -13.614 -1.763 31.726 1.00 90.56 106 HIS A N 1
ATOM 861 C CA . HIS A 1 106 ? -12.177 -1.996 31.540 1.00 90.56 106 HIS A CA 1
ATOM 862 C C . HIS A 1 106 ? -11.847 -2.687 30.208 1.00 90.56 106 HIS A C 1
ATOM 864 O O . HIS A 1 106 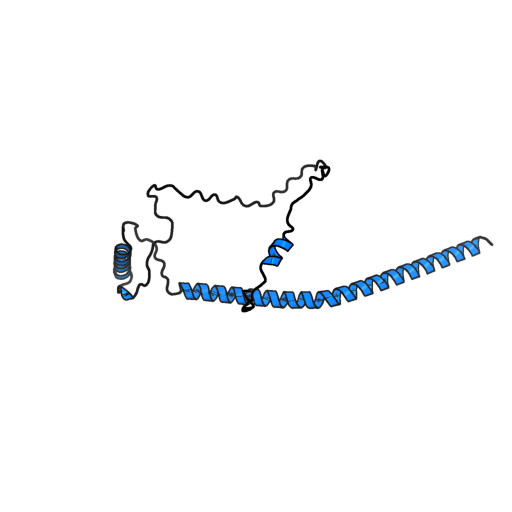? -10.710 -2.618 29.744 1.00 90.56 106 HIS A O 1
ATOM 870 N N . ASP A 1 107 ? -12.842 -3.322 29.583 1.00 90.88 107 ASP A N 1
ATOM 871 C CA . ASP A 1 107 ? -12.688 -4.046 28.317 1.00 90.88 107 ASP A CA 1
ATOM 872 C C . ASP A 1 107 ? -12.562 -3.097 27.116 1.00 90.88 107 ASP A C 1
ATOM 874 O O . ASP A 1 107 ? -12.082 -3.478 26.045 1.00 90.88 107 ASP A O 1
ATOM 878 N N . VAL A 1 108 ? -13.004 -1.844 27.275 1.00 92.25 108 VAL A N 1
ATOM 879 C CA . VAL A 1 108 ? -13.058 -0.853 26.200 1.00 92.25 108 VAL A CA 1
ATOM 880 C C . VAL A 1 108 ? -12.007 0.225 26.426 1.00 92.25 108 VAL A C 1
ATOM 882 O O . VAL A 1 108 ? -12.126 1.060 27.314 1.00 92.25 108 VAL A O 1
ATOM 885 N N . ASN A 1 109 ? -10.996 0.257 25.556 1.00 93.12 109 ASN A N 1
ATOM 886 C CA . ASN A 1 109 ? -9.950 1.280 25.615 1.00 93.12 109 ASN A CA 1
ATOM 887 C C . ASN A 1 109 ? -10.429 2.648 25.090 1.00 93.12 109 ASN A C 1
ATOM 889 O O . ASN A 1 109 ? -10.160 3.687 25.683 1.00 93.12 109 ASN A O 1
ATOM 893 N N . ASN A 1 110 ? -11.127 2.673 23.949 1.00 92.38 110 ASN A N 1
ATOM 894 C CA . ASN A 1 110 ? -11.635 3.914 23.367 1.00 92.38 110 ASN A CA 1
ATOM 895 C C . ASN A 1 110 ? -12.901 3.667 22.539 1.00 92.38 110 ASN A C 1
ATOM 897 O O . ASN A 1 110 ? -13.020 2.639 21.871 1.00 92.38 110 ASN A O 1
ATOM 901 N N . ILE A 1 111 ? -13.814 4.636 22.546 1.00 92.50 111 ILE A N 1
ATOM 902 C CA . ILE A 1 111 ? -15.088 4.590 21.831 1.00 92.50 111 ILE A CA 1
ATOM 903 C C . ILE A 1 111 ? -15.402 5.957 21.224 1.00 92.50 111 ILE A C 1
ATOM 905 O O . ILE A 1 111 ? -15.295 6.988 21.884 1.00 92.50 111 ILE A O 1
ATOM 909 N N . TYR A 1 112 ? -15.768 5.973 19.945 1.00 91.94 112 TYR A N 1
ATOM 910 C CA . TYR A 1 112 ? -16.133 7.192 19.229 1.00 91.94 112 TYR A CA 1
ATOM 911 C C . TYR A 1 112 ? -16.953 6.862 17.981 1.00 91.94 112 TYR A C 1
ATOM 913 O O . TYR A 1 112 ? -16.857 5.770 17.417 1.00 91.94 112 TYR A O 1
ATOM 921 N N . ARG A 1 113 ? -17.753 7.830 17.525 1.00 91.06 113 ARG A N 1
ATOM 922 C CA . ARG A 1 113 ? -18.473 7.748 16.250 1.00 91.06 113 ARG A CA 1
ATOM 923 C C . ARG A 1 113 ? -17.508 7.973 15.089 1.00 91.06 113 ARG A C 1
ATOM 925 O O . ARG A 1 113 ? -16.651 8.855 15.135 1.00 91.06 113 ARG A O 1
ATOM 932 N N . ILE A 1 114 ? -17.669 7.192 14.026 1.00 90.75 114 ILE A N 1
ATOM 933 C CA . ILE A 1 114 ? -16.903 7.358 12.791 1.00 90.75 114 ILE A CA 1
ATOM 934 C C . ILE A 1 114 ? -17.737 8.192 11.822 1.00 90.75 114 ILE A C 1
ATOM 936 O O . ILE A 1 114 ? -18.845 7.803 11.467 1.00 90.75 114 ILE A O 1
ATOM 940 N N . GLY A 1 115 ? -17.186 9.311 11.355 1.00 86.56 115 GLY A N 1
ATOM 941 C CA . GLY A 1 115 ? -17.823 10.159 10.349 1.00 86.56 115 GLY A CA 1
ATOM 942 C C . GLY A 1 115 ? -17.989 11.604 10.800 1.00 86.56 115 GLY A C 1
ATOM 943 O O . GLY A 1 115 ? -17.488 12.022 11.842 1.00 86.56 115 GLY A O 1
ATOM 944 N N . LYS A 1 116 ? -18.661 12.398 9.963 1.00 79.19 116 LYS A N 1
ATOM 945 C CA . LYS A 1 116 ? -18.992 13.785 10.285 1.00 79.19 116 LYS A CA 1
ATOM 946 C C . LYS A 1 116 ? -20.272 13.786 11.111 1.00 79.19 116 LYS A C 1
ATOM 948 O O . LYS A 1 116 ? -21.254 13.206 10.659 1.00 79.19 116 LYS A O 1
ATOM 953 N N . ALA A 1 117 ? -20.261 14.465 12.259 1.00 73.00 117 ALA A N 1
ATOM 954 C CA . ALA A 1 117 ? -21.469 14.681 13.047 1.00 73.00 117 ALA A CA 1
ATOM 955 C C . ALA A 1 117 ? -22.590 15.212 12.140 1.00 73.00 117 ALA A C 1
ATOM 957 O O . ALA A 1 117 ? -22.357 16.131 11.338 1.00 73.00 117 ALA A O 1
ATOM 958 N N . GLY A 1 118 ? -23.781 14.613 12.240 1.00 62.53 118 GLY A N 1
ATOM 959 C CA . GLY A 1 118 ? -24.985 15.152 11.617 1.00 62.53 118 GLY A CA 1
ATOM 960 C C . GLY A 1 118 ? -25.073 16.643 11.940 1.00 62.53 118 GLY A C 1
ATOM 961 O O . GLY A 1 118 ? -24.881 17.037 13.085 1.00 62.53 118 GLY A O 1
ATOM 962 N N . LYS A 1 119 ? -25.227 17.481 10.910 1.00 51.25 119 LYS A N 1
ATOM 963 C CA . LYS A 1 119 ? -25.095 18.945 10.983 1.00 51.25 119 LYS A CA 1
ATOM 964 C C . LYS A 1 119 ? -25.784 19.535 12.229 1.00 51.25 119 LYS A C 1
ATOM 966 O O . LYS A 1 119 ? -26.979 19.807 12.188 1.00 51.25 119 LYS A O 1
ATOM 971 N N . SER A 1 120 ? -25.018 19.874 13.263 1.00 48.91 120 SER A N 1
ATOM 972 C CA . SER A 1 120 ? -25.229 21.151 13.934 1.00 48.91 120 SER A CA 1
ATOM 973 C C . SER A 1 120 ? -24.507 22.201 13.088 1.00 48.91 120 SER A C 1
ATOM 975 O O . SER A 1 120 ? -23.371 22.014 12.641 1.00 48.91 120 SER A O 1
ATOM 977 N N . ASN A 1 121 ? -25.230 23.253 12.720 1.00 43.00 121 ASN A N 1
ATOM 978 C CA . ASN A 1 121 ? -24.748 24.306 11.837 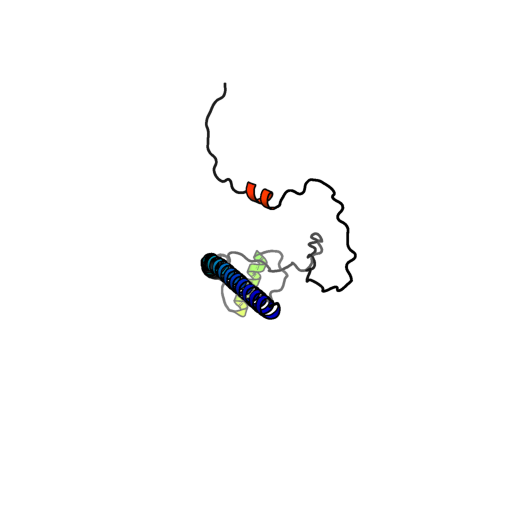1.00 43.00 121 ASN A CA 1
ATOM 979 C C . ASN A 1 121 ? -23.644 25.121 12.520 1.00 43.00 121 ASN A C 1
ATOM 981 O O . ASN A 1 121 ? -23.907 26.199 13.037 1.00 43.00 121 ASN A O 1
ATOM 985 N N . THR A 1 122 ? -22.401 24.655 12.456 1.00 42.44 122 THR A N 1
ATOM 986 C CA . THR A 1 122 ? -21.240 25.520 12.671 1.00 42.44 122 THR A CA 1
ATOM 987 C C . THR A 1 122 ? -20.328 25.384 11.466 1.00 42.44 122 THR A C 1
ATOM 989 O O . THR A 1 122 ? -19.456 24.522 11.364 1.00 42.44 122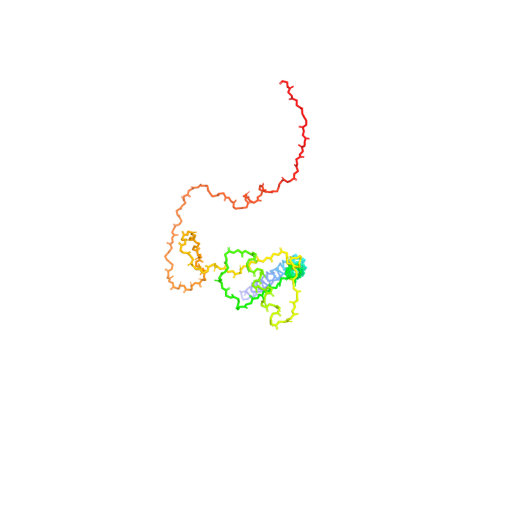 THR A O 1
ATOM 992 N N . SER A 1 123 ? -20.609 26.219 10.470 1.00 48.75 123 SER A N 1
ATOM 993 C CA . SER A 1 123 ? -19.719 26.482 9.350 1.00 48.75 123 SER A CA 1
ATOM 994 C C . SER A 1 123 ? -18.374 26.971 9.877 1.00 48.75 123 SER A C 1
ATOM 996 O O . SER A 1 123 ? -18.356 27.988 10.557 1.00 48.75 123 SER A O 1
ATOM 998 N N . ASN A 1 124 ? -17.277 26.280 9.552 1.00 49.97 124 ASN A N 1
ATOM 999 C CA . ASN A 1 124 ? -16.003 26.880 9.133 1.00 49.97 124 ASN A CA 1
ATOM 1000 C C . ASN A 1 124 ? -14.992 25.781 8.784 1.00 49.97 124 ASN A C 1
ATOM 1002 O O . ASN A 1 124 ? -14.532 25.028 9.633 1.00 49.97 124 ASN A O 1
ATOM 1006 N N . GLY A 1 125 ? -14.658 25.680 7.498 1.00 43.25 125 GLY A N 1
ATOM 1007 C CA . GLY A 1 125 ? -13.676 24.717 7.003 1.00 43.25 125 GLY A CA 1
ATOM 1008 C C . GLY A 1 125 ? -13.854 24.413 5.523 1.00 43.25 125 GLY A C 1
ATOM 1009 O O . GLY A 1 125 ? -14.114 23.272 5.147 1.00 43.25 125 GLY A O 1
ATOM 1010 N N . LYS A 1 126 ? -13.748 25.436 4.666 1.00 56.81 126 LYS A N 1
ATOM 1011 C CA . LYS A 1 126 ? -13.638 25.253 3.212 1.00 56.81 126 LYS A CA 1
ATOM 1012 C C . LYS A 1 126 ? -12.315 24.540 2.907 1.00 56.81 126 LYS A C 1
ATOM 1014 O O . LYS A 1 126 ? -11.298 25.191 2.711 1.00 56.81 126 LYS A O 1
ATOM 1019 N N . ARG A 1 127 ? -12.320 23.210 2.821 1.00 56.91 127 ARG A N 1
ATOM 1020 C CA . ARG A 1 127 ? -11.314 22.489 2.034 1.00 56.91 127 ARG A CA 1
ATOM 1021 C C . ARG A 1 127 ? -11.902 22.238 0.653 1.00 56.91 127 ARG A C 1
ATOM 1023 O O . ARG A 1 127 ? -12.727 21.348 0.473 1.00 56.91 127 ARG A O 1
ATOM 1030 N N . ARG A 1 128 ? -11.518 23.088 -0.301 1.00 52.19 128 ARG A N 1
ATOM 1031 C CA . ARG A 1 128 ? -11.729 22.831 -1.726 1.00 52.19 128 ARG A CA 1
ATOM 1032 C C . ARG A 1 128 ? -10.838 21.650 -2.104 1.00 52.19 128 ARG A C 1
ATOM 1034 O O . ARG A 1 128 ? -9.639 21.681 -1.852 1.00 52.19 128 ARG A O 1
ATOM 1041 N N . ARG A 1 129 ? -11.439 20.587 -2.632 1.00 53.19 129 ARG A N 1
ATOM 1042 C CA . ARG A 1 129 ? -10.711 19.506 -3.294 1.00 53.19 129 ARG A CA 1
ATOM 1043 C C . ARG A 1 129 ? -10.343 20.052 -4.672 1.00 53.19 129 ARG A C 1
ATOM 1045 O O . ARG A 1 129 ? -11.248 20.380 -5.433 1.00 53.19 129 ARG A O 1
ATOM 1052 N N . GLU A 1 130 ? -9.054 20.231 -4.943 1.00 45.69 130 GLU A N 1
ATOM 1053 C CA . GLU A 1 130 ? -8.570 20.545 -6.291 1.00 45.69 130 GLU A CA 1
ATOM 1054 C C . GLU A 1 130 ? -9.076 19.447 -7.241 1.00 45.69 130 GLU A C 1
ATOM 1056 O O . GLU A 1 130 ? -8.979 18.252 -6.940 1.00 45.69 130 GLU A O 1
ATOM 1061 N N . THR A 1 131 ? -9.698 19.855 -8.343 1.00 50.00 131 THR A N 1
ATOM 1062 C CA . THR A 1 131 ? -10.171 18.963 -9.402 1.00 50.00 131 THR A CA 1
ATOM 1063 C C . THR A 1 131 ? -8.980 18.256 -10.036 1.00 50.00 131 THR A C 1
ATOM 1065 O O . THR A 1 131 ? -8.008 18.901 -10.420 1.00 50.00 131 THR A O 1
ATOM 1068 N N . SER A 1 132 ? -9.059 16.930 -10.152 1.00 52.66 132 SER A N 1
ATOM 1069 C CA . SER A 1 132 ? -8.069 16.113 -10.851 1.00 52.66 132 SER A CA 1
ATOM 1070 C C . SER A 1 132 ? -7.909 16.587 -12.295 1.00 52.66 132 SER A C 1
ATOM 1072 O O . SER A 1 132 ? -8.835 16.451 -13.094 1.00 52.66 132 SER A O 1
ATOM 1074 N N . THR A 1 133 ? -6.737 17.095 -12.650 1.00 47.88 133 THR A N 1
ATOM 1075 C CA . THR A 1 133 ? -6.343 17.303 -14.042 1.00 47.88 133 THR A CA 1
ATOM 1076 C C . THR A 1 133 ? -5.991 15.951 -14.658 1.00 47.88 133 THR A C 1
ATOM 1078 O O . THR A 1 133 ? -4.844 15.514 -14.641 1.00 47.88 133 THR A O 1
ATOM 1081 N N . SER A 1 134 ? -7.005 15.259 -15.183 1.00 48.47 134 SER A N 1
ATOM 1082 C CA . SER A 1 134 ? -6.775 14.255 -16.226 1.00 48.47 134 SER A CA 1
ATOM 1083 C C . SER A 1 134 ? -6.444 14.989 -17.530 1.00 48.47 134 SER A C 1
ATOM 1085 O O . SER A 1 134 ? -7.043 16.035 -17.788 1.00 48.47 134 SER A O 1
ATOM 1087 N N . PRO A 1 135 ? -5.494 14.506 -18.344 1.00 44.62 135 PRO A N 1
ATOM 1088 C CA . PRO A 1 135 ? -5.133 15.181 -19.582 1.00 44.62 135 PRO A CA 1
ATOM 1089 C C . PRO A 1 135 ? -6.265 15.039 -20.610 1.00 44.62 135 PRO A C 1
ATOM 1091 O O . PRO A 1 135 ? -6.496 13.959 -21.150 1.00 44.62 135 PRO A O 1
ATOM 1094 N N . GLU A 1 136 ? -6.972 16.136 -20.881 1.00 43.25 136 GLU A N 1
ATOM 1095 C CA . GLU A 1 136 ? -7.860 16.252 -22.040 1.00 43.25 136 GLU A CA 1
ATOM 1096 C C . GLU A 1 136 ? -7.032 16.483 -23.313 1.00 43.25 136 GLU A C 1
ATOM 1098 O O . GLU A 1 136 ? -6.214 17.404 -23.396 1.00 43.25 136 GLU A O 1
ATOM 1103 N N . ASN A 1 137 ? -7.267 15.642 -24.321 1.00 49.53 137 ASN A N 1
ATOM 1104 C CA . ASN A 1 137 ? -6.751 15.804 -25.678 1.00 49.53 137 ASN A CA 1
ATOM 1105 C C . ASN A 1 137 ? -7.452 16.98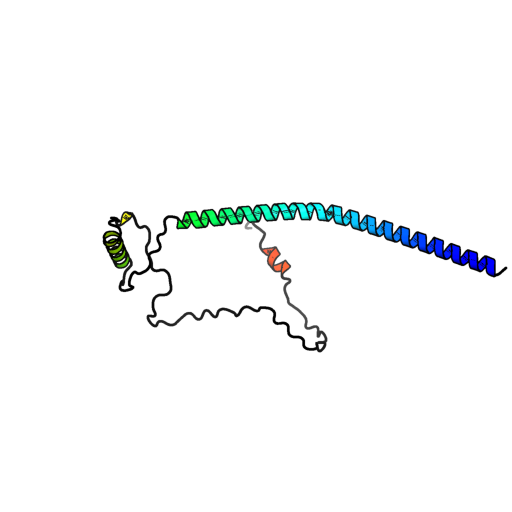9 -26.357 1.00 49.53 137 ASN A C 1
ATOM 1107 O O . ASN A 1 137 ? -8.557 16.842 -26.873 1.00 49.53 137 ASN A O 1
ATOM 1111 N N . ASN A 1 138 ? -6.791 18.145 -26.408 1.00 46.25 138 ASN A N 1
ATOM 1112 C CA . ASN A 1 138 ? -7.216 19.265 -27.243 1.00 46.25 138 ASN A CA 1
ATOM 1113 C C . ASN A 1 138 ? -6.283 19.412 -28.452 1.00 46.25 138 ASN A C 1
ATOM 1115 O O . ASN A 1 138 ? -5.180 19.948 -28.358 1.00 46.25 138 ASN A O 1
ATOM 1119 N N . ASN A 1 139 ? -6.760 18.944 -29.606 1.00 50.94 139 ASN A N 1
ATOM 1120 C CA . ASN A 1 139 ? -6.166 19.214 -30.910 1.00 50.94 139 ASN A CA 1
ATOM 1121 C C . ASN A 1 139 ? -6.588 20.616 -31.381 1.00 50.94 139 ASN A C 1
ATOM 1123 O O . ASN A 1 139 ? -7.646 20.759 -31.986 1.00 50.94 139 ASN A O 1
ATOM 1127 N N . GLN A 1 140 ? -5.759 21.637 -31.139 1.00 54.44 140 GLN A N 1
ATOM 1128 C CA . GLN A 1 140 ? -5.822 22.931 -31.839 1.00 54.44 140 GLN A CA 1
ATOM 1129 C C . GLN A 1 140 ? -4.413 23.419 -32.235 1.00 54.44 140 GLN A C 1
ATOM 1131 O O . GLN A 1 140 ? -3.440 23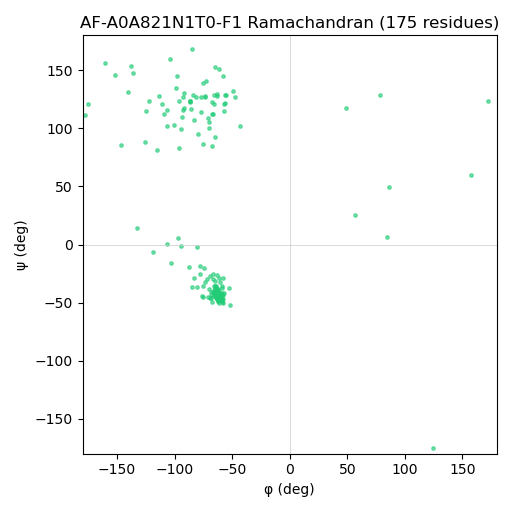.126 -31.535 1.00 54.44 140 GLN A O 1
ATOM 1136 N N . PRO A 1 141 ? -4.267 24.138 -33.368 1.00 45.31 141 PRO A N 1
ATOM 1137 C CA . PRO A 1 141 ? -2.966 24.427 -33.962 1.00 45.31 141 PRO A CA 1
ATOM 1138 C C . PRO A 1 141 ? -2.175 25.477 -33.167 1.00 45.31 141 PRO A C 1
ATOM 1140 O O . PRO A 1 141 ? -2.640 26.577 -32.867 1.00 45.31 141 PRO A O 1
ATOM 1143 N N . ARG A 1 142 ? -0.931 25.113 -32.847 1.00 39.84 142 ARG A N 1
ATOM 1144 C CA . ARG A 1 142 ? 0.035 25.863 -32.038 1.00 39.84 142 ARG A CA 1
ATOM 1145 C C . ARG A 1 142 ? 0.487 27.136 -32.772 1.00 39.84 142 ARG A C 1
ATOM 1147 O O . ARG A 1 142 ? 1.221 27.049 -33.754 1.00 39.84 142 ARG A O 1
ATOM 1154 N N . LYS A 1 143 ? 0.119 28.326 -32.279 1.00 48.78 143 LYS A N 1
ATOM 1155 C CA . LYS A 1 143 ? 0.841 29.564 -32.632 1.00 48.78 143 LYS A CA 1
ATOM 1156 C C . LYS A 1 143 ? 2.180 29.571 -31.893 1.00 48.78 143 LYS A C 1
ATOM 1158 O O . LYS A 1 143 ? 2.226 29.356 -30.683 1.00 48.78 143 LYS A O 1
ATOM 1163 N N . GLN A 1 144 ? 3.266 29.766 -32.635 1.00 54.03 144 GLN A N 1
ATOM 1164 C CA . GLN A 1 144 ? 4.627 29.818 -32.105 1.00 54.03 144 GLN A CA 1
ATOM 1165 C C . GLN A 1 144 ? 4.776 31.049 -31.198 1.00 54.03 144 GLN A C 1
ATOM 1167 O O . GLN A 1 144 ? 4.553 32.173 -31.642 1.00 54.03 144 GLN A O 1
ATOM 1172 N N . GLN A 1 145 ? 5.131 30.837 -29.929 1.00 45.75 145 GLN A N 1
ATOM 1173 C CA . GLN A 1 145 ? 5.548 31.907 -29.022 1.00 45.75 145 GLN A CA 1
ATOM 1174 C C . GLN A 1 145 ? 7.071 32.033 -29.081 1.00 45.75 145 GLN A C 1
ATOM 1176 O O . GLN A 1 145 ? 7.800 31.113 -28.713 1.00 45.75 145 GLN A O 1
ATOM 1181 N N . THR A 1 146 ? 7.539 33.179 -29.564 1.00 40.12 146 THR A N 1
ATOM 1182 C CA . THR A 1 146 ? 8.930 33.632 -29.485 1.00 40.12 146 THR A CA 1
ATOM 1183 C C . THR A 1 146 ? 9.345 33.834 -28.027 1.00 40.12 146 THR A C 1
ATOM 1185 O O . THR A 1 146 ? 8.670 34.537 -27.276 1.00 40.12 146 THR A O 1
ATOM 1188 N N . PHE A 1 147 ? 10.467 33.225 -27.634 1.00 37.72 147 PHE A N 1
ATOM 1189 C CA . PHE A 1 147 ? 11.070 33.380 -26.311 1.00 37.72 147 PHE A CA 1
ATOM 1190 C C . PHE A 1 147 ? 11.574 34.813 -26.118 1.00 37.72 147 PHE A C 1
ATOM 1192 O O . PHE A 1 147 ? 12.544 35.225 -26.749 1.00 37.72 147 PHE A O 1
ATOM 1199 N N . ILE A 1 148 ? 10.943 35.557 -25.211 1.00 43.62 148 ILE A N 1
ATOM 1200 C CA . ILE A 1 148 ? 11.536 36.761 -24.628 1.00 43.62 148 ILE A CA 1
ATOM 1201 C C . ILE A 1 148 ? 12.269 36.314 -23.361 1.00 43.62 148 ILE A C 1
ATOM 1203 O O . ILE A 1 148 ? 11.663 35.777 -22.434 1.00 43.62 148 ILE A O 1
ATOM 1207 N N . LEU A 1 149 ? 13.588 36.501 -23.345 1.00 50.34 149 LEU A N 1
ATOM 1208 C CA . LEU A 1 149 ? 14.437 36.317 -22.171 1.00 50.34 149 LEU A CA 1
ATOM 1209 C C . LEU A 1 149 ? 14.139 37.434 -21.162 1.00 50.34 149 LEU A C 1
ATOM 1211 O O . LEU A 1 149 ? 14.561 38.571 -21.353 1.00 50.34 149 LEU A O 1
ATOM 1215 N N . SER A 1 150 ? 13.432 37.114 -20.078 1.00 51.41 150 SER A N 1
ATOM 1216 C CA . SER A 1 150 ? 13.402 37.953 -18.876 1.00 51.41 150 SER A CA 1
ATOM 1217 C C . SER A 1 150 ? 14.217 37.279 -17.774 1.00 51.41 150 SER A C 1
ATOM 1219 O O . SER A 1 150 ? 13.894 36.176 -17.328 1.00 51.41 150 SER A O 1
ATOM 1221 N N . ASN A 1 151 ? 15.298 37.950 -17.393 1.00 50.66 151 ASN A N 1
ATOM 1222 C CA . ASN A 1 151 ? 16.333 37.494 -16.479 1.00 50.66 151 ASN A CA 1
ATOM 1223 C C . ASN A 1 151 ? 15.874 37.259 -15.028 1.00 50.66 151 ASN A C 1
ATOM 1225 O O . ASN A 1 151 ? 15.026 37.971 -14.500 1.00 50.66 151 ASN A O 1
ATOM 1229 N N . ALA A 1 152 ? 16.624 36.337 -14.412 1.00 53.03 152 ALA A N 1
ATOM 1230 C CA . ALA A 1 152 ? 17.059 36.249 -13.014 1.00 53.03 152 ALA A CA 1
ATOM 1231 C C . ALA A 1 152 ? 16.081 35.753 -11.924 1.00 53.03 152 ALA A C 1
ATOM 1233 O O . ALA A 1 152 ? 15.000 36.284 -11.703 1.00 53.03 152 ALA A O 1
ATOM 1234 N N . ASN A 1 153 ? 16.589 34.767 -11.167 1.00 60.84 153 ASN A N 1
ATOM 1235 C CA . ASN A 1 153 ? 16.116 34.212 -9.888 1.00 60.84 153 ASN A CA 1
ATOM 1236 C C . ASN A 1 153 ? 15.067 33.091 -9.921 1.00 60.84 153 ASN A C 1
ATOM 1238 O O . ASN A 1 153 ? 14.116 33.084 -9.142 1.00 60.84 153 ASN A O 1
ATOM 1242 N N . ARG A 1 154 ? 15.302 32.049 -10.726 1.00 58.78 154 ARG A N 1
ATOM 1243 C CA . ARG A 1 154 ? 14.761 30.717 -10.412 1.00 58.78 154 ARG A CA 1
ATOM 1244 C C . ARG A 1 154 ? 15.865 29.878 -9.784 1.00 58.78 154 ARG A C 1
ATOM 1246 O O . ARG A 1 154 ? 16.758 29.415 -10.485 1.00 58.78 154 ARG A O 1
ATOM 1253 N N . LEU A 1 155 ? 15.818 29.724 -8.461 1.00 64.00 155 LEU A N 1
ATOM 1254 C CA . LEU A 1 155 ? 16.662 28.759 -7.755 1.00 64.00 155 LEU A CA 1
ATOM 1255 C C . LEU A 1 155 ? 16.427 27.367 -8.353 1.00 64.00 155 LEU A C 1
ATOM 1257 O O . LEU A 1 155 ? 15.283 26.937 -8.519 1.00 64.00 155 LEU A O 1
ATOM 1261 N N . ASN A 1 156 ? 17.517 26.691 -8.710 1.00 73.56 156 ASN A N 1
ATOM 1262 C CA . ASN A 1 156 ? 17.481 25.356 -9.282 1.00 73.56 156 ASN A CA 1
ATOM 1263 C C . ASN A 1 156 ? 16.942 24.372 -8.230 1.00 73.56 156 ASN A C 1
ATOM 1265 O O . ASN A 1 156 ? 17.422 24.332 -7.097 1.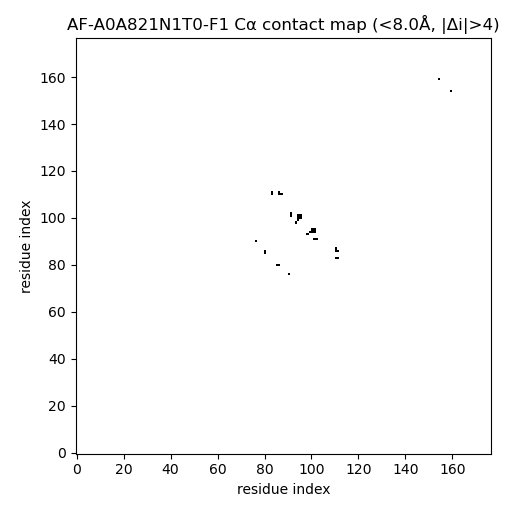00 73.56 156 ASN A O 1
ATOM 1269 N N . ALA A 1 157 ? 15.933 23.579 -8.595 1.00 67.50 157 ALA A N 1
ATOM 1270 C CA . ALA A 1 157 ? 15.257 22.662 -7.676 1.00 67.50 157 ALA A CA 1
ATOM 1271 C C . ALA A 1 157 ? 16.219 21.643 -7.038 1.00 67.50 157 ALA A C 1
ATOM 1273 O O . ALA A 1 157 ? 16.009 21.223 -5.901 1.00 67.50 157 ALA A O 1
ATOM 1274 N N . PHE A 1 158 ? 17.301 21.288 -7.737 1.00 66.44 158 PHE A N 1
ATOM 1275 C CA . PHE A 1 158 ? 18.326 20.383 -7.219 1.00 66.44 158 PHE A CA 1
ATOM 1276 C C . PHE A 1 158 ? 19.203 21.018 -6.130 1.00 66.44 158 PHE A C 1
ATOM 1278 O O . PHE A 1 158 ? 19.630 20.314 -5.214 1.00 66.44 158 PHE A O 1
ATOM 1285 N N . ASP A 1 159 ? 19.418 22.335 -6.163 1.00 67.25 159 ASP A N 1
ATOM 1286 C CA . ASP A 1 159 ? 20.208 23.036 -5.141 1.00 67.25 159 ASP A CA 1
ATOM 1287 C C . ASP A 1 159 ? 19.444 23.156 -3.816 1.00 67.25 159 ASP A C 1
ATOM 1289 O O . ASP A 1 159 ? 20.035 23.043 -2.743 1.00 67.25 159 ASP A O 1
ATOM 1293 N N . LEU A 1 160 ? 18.110 23.269 -3.871 1.00 67.31 160 LEU A N 1
ATOM 1294 C CA . LEU A 1 160 ? 17.247 23.288 -2.682 1.00 67.31 160 LEU A CA 1
ATOM 1295 C C . LEU A 1 160 ? 17.241 21.946 -1.925 1.00 67.31 160 LEU A C 1
ATOM 1297 O O . LEU A 1 160 ? 16.974 21.899 -0.723 1.00 67.31 160 LEU A O 1
ATOM 1301 N N . MET A 1 161 ? 17.521 20.851 -2.633 1.00 66.12 161 MET A N 1
ATOM 1302 C CA . MET A 1 161 ? 17.537 19.497 -2.073 1.00 66.12 161 MET A CA 1
ATOM 1303 C C . MET A 1 161 ? 18.899 19.128 -1.477 1.00 66.12 161 MET A C 1
ATOM 1305 O O . MET A 1 161 ? 18.977 18.227 -0.645 1.00 66.12 161 MET A O 1
ATOM 1309 N N . ARG A 1 162 ? 19.968 19.841 -1.854 1.00 64.75 162 ARG A N 1
ATOM 1310 C CA . ARG A 1 162 ? 21.341 19.548 -1.420 1.00 64.75 162 ARG A CA 1
ATOM 1311 C C . ARG A 1 162 ? 21.641 20.037 0.004 1.00 64.75 162 ARG A C 1
ATOM 1313 O O . ARG A 1 162 ? 22.485 19.463 0.680 1.00 64.75 162 ARG A O 1
ATOM 1320 N N . THR A 1 163 ? 20.934 21.054 0.498 1.00 58.03 163 THR A N 1
ATOM 1321 C CA . THR A 1 163 ? 21.184 21.656 1.826 1.00 58.03 163 THR A CA 1
ATOM 1322 C C . THR A 1 163 ? 20.578 20.883 3.000 1.00 58.03 163 THR A C 1
ATOM 1324 O O . THR A 1 163 ? 20.777 21.267 4.150 1.00 58.03 163 THR A O 1
ATOM 1327 N N . ARG A 1 164 ? 19.850 19.785 2.749 1.00 57.75 164 ARG A N 1
ATOM 1328 C CA . ARG A 1 164 ? 19.157 19.017 3.802 1.00 57.75 164 ARG A CA 1
ATOM 1329 C C . ARG A 1 164 ? 19.942 17.824 4.347 1.00 57.75 164 ARG A C 1
ATOM 1331 O O . ARG A 1 164 ? 19.462 17.164 5.263 1.00 57.75 164 ARG A O 1
ATOM 1338 N N . SER A 1 165 ? 21.139 17.556 3.835 1.00 52.12 165 SER A N 1
ATOM 1339 C CA . SER A 1 165 ? 21.999 16.470 4.307 1.00 52.12 165 SER A CA 1
ATOM 1340 C C . SER A 1 165 ? 23.279 17.024 4.927 1.00 52.12 165 SER A C 1
ATOM 1342 O O . SER A 1 165 ? 24.304 17.066 4.264 1.00 52.12 165 SER A O 1
ATOM 1344 N N . ASN A 1 166 ? 23.200 17.449 6.189 1.00 53.09 166 ASN A N 1
ATOM 1345 C CA . ASN A 1 166 ? 24.342 17.562 7.100 1.00 53.09 166 ASN A CA 1
ATOM 1346 C C . ASN A 1 166 ? 23.848 17.249 8.519 1.00 53.09 166 ASN A C 1
ATOM 1348 O O . ASN A 1 166 ? 23.456 18.131 9.278 1.00 53.09 166 ASN A O 1
ATOM 1352 N N . SER A 1 167 ? 23.822 15.965 8.864 1.00 56.34 167 SER A N 1
ATOM 1353 C CA . SER A 1 167 ? 23.792 15.519 10.254 1.00 56.34 167 SER A CA 1
ATOM 1354 C C . SER A 1 167 ? 25.233 15.268 10.683 1.00 56.34 167 SER A C 1
ATOM 1356 O O . SER A 1 167 ? 25.828 14.335 10.157 1.00 56.34 167 SER A O 1
ATOM 1358 N N . LEU A 1 168 ? 25.772 16.116 11.564 1.00 43.62 168 LEU A N 1
ATOM 1359 C CA . LEU A 1 168 ? 26.690 15.818 12.680 1.00 43.62 168 LEU A CA 1
ATOM 1360 C C . LEU A 1 168 ? 27.183 17.162 13.273 1.00 43.62 168 LEU A C 1
ATOM 1362 O O . LEU A 1 168 ? 27.739 17.968 12.526 1.00 43.62 168 LEU A O 1
ATOM 1366 N N . PRO A 1 169 ? 27.013 17.442 14.581 1.00 46.84 169 PRO A N 1
ATOM 1367 C CA . PRO A 1 169 ? 27.628 18.603 15.212 1.00 46.84 169 PRO A CA 1
ATOM 1368 C C . PRO A 1 169 ? 29.046 18.232 15.666 1.00 46.84 169 PRO A C 1
ATOM 1370 O O . PRO A 1 169 ? 29.221 17.369 16.525 1.00 46.84 169 PRO A O 1
ATOM 1373 N N . SER A 1 170 ? 30.073 18.875 15.111 1.00 41.62 170 SER A N 1
ATOM 1374 C CA . SER A 1 170 ? 31.398 18.865 15.732 1.00 41.62 170 SER A CA 1
ATOM 1375 C C . SER A 1 170 ? 31.425 19.942 16.813 1.00 41.62 170 SER A C 1
ATOM 1377 O O . SER A 1 170 ? 31.450 21.133 16.508 1.00 41.62 170 SER A O 1
ATOM 1379 N N . ASN A 1 171 ? 31.400 19.520 18.077 1.00 47.12 171 ASN A N 1
ATOM 1380 C CA . ASN A 1 171 ? 31.791 20.371 19.196 1.00 47.12 171 ASN A CA 1
ATOM 1381 C C . ASN A 1 171 ? 33.227 20.859 18.967 1.00 47.12 171 ASN A C 1
ATOM 1383 O O . ASN A 1 171 ? 34.145 20.042 18.901 1.00 47.12 171 ASN A O 1
ATOM 1387 N N . SER A 1 172 ? 33.430 22.172 18.911 1.00 38.56 172 SER A N 1
ATOM 1388 C CA . SER A 1 172 ? 34.742 22.779 19.131 1.00 38.56 172 SER A CA 1
ATOM 1389 C C . SER A 1 172 ? 34.629 23.811 20.247 1.00 38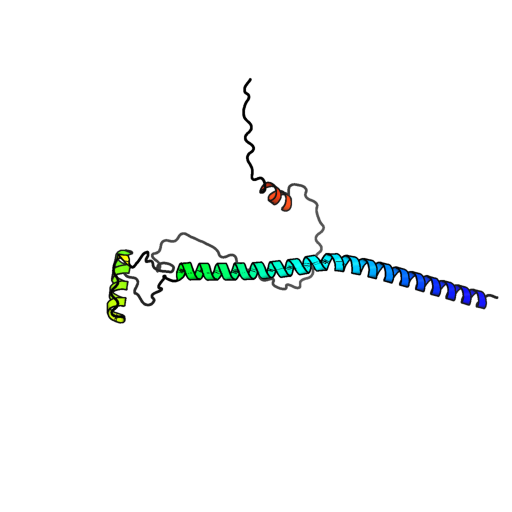.56 172 SER A C 1
ATOM 1391 O O . SER A 1 172 ? 33.909 24.802 20.125 1.00 38.56 172 SER A O 1
ATOM 1393 N N . LEU A 1 173 ? 35.320 23.498 21.339 1.00 46.09 173 LEU A N 1
ATOM 1394 C CA . LEU A 1 173 ? 35.586 24.328 22.508 1.00 46.09 173 LEU A CA 1
ATOM 1395 C C . LEU A 1 173 ? 36.379 25.600 22.154 1.00 46.09 173 LEU A C 1
ATOM 1397 O O . LEU A 1 173 ? 37.183 25.590 21.227 1.00 46.09 173 LEU A O 1
ATOM 1401 N N . ASP A 1 174 ? 36.142 26.632 22.969 1.00 41.09 174 ASP A N 1
ATOM 1402 C CA . ASP A 1 174 ? 37.046 27.694 23.439 1.00 41.09 174 ASP A CA 1
ATOM 1403 C C . ASP A 1 174 ? 37.936 28.470 22.451 1.00 41.09 174 ASP A C 1
ATOM 1405 O O . ASP A 1 174 ? 38.923 27.972 21.920 1.00 41.09 174 ASP A O 1
ATOM 1409 N N . ASN A 1 175 ? 37.705 29.787 22.370 1.00 38.84 175 ASN A N 1
ATOM 1410 C CA . ASN A 1 175 ? 38.555 30.753 23.085 1.00 38.84 175 ASN A CA 1
ATOM 1411 C C . ASN A 1 175 ? 38.019 32.186 22.932 1.00 38.84 175 ASN A C 1
ATOM 1413 O O . ASN A 1 175 ? 37.916 32.715 21.827 1.00 38.84 175 ASN A O 1
ATOM 1417 N N . LYS A 1 176 ? 37.713 32.825 24.067 1.00 40.91 176 LYS A N 1
ATOM 1418 C CA . LYS A 1 176 ? 37.653 34.286 24.188 1.00 40.91 176 LYS A CA 1
ATOM 1419 C C . LYS A 1 176 ? 39.062 34.783 24.515 1.00 40.91 176 LYS A C 1
ATOM 1421 O O . LYS A 1 176 ? 39.614 34.376 25.536 1.00 40.91 176 LYS A O 1
ATOM 1426 N N . GLN A 1 177 ? 39.588 35.678 23.688 1.00 42.62 177 GLN A N 1
ATOM 1427 C CA . GLN A 1 177 ? 40.526 36.723 24.099 1.00 42.62 177 GLN A CA 1
ATOM 1428 C C . GLN A 1 177 ? 39.915 38.064 23.713 1.00 42.62 177 GLN A C 1
ATOM 1430 O O . GLN A 1 177 ? 39.298 38.118 22.623 1.00 42.62 177 GLN A O 1
#

pLDDT: mean 78.3, std 20.52, range [37.72, 97.75]

Sequence (177 aa):
MDGQFQLLFDKVKNEMQKQTTELQTSITNKIMERMDEKLQPIIAENKILKTKLENVEKDLETLKRAKKQNNLIVFGIKEDENSNLELLQKVKKVLKTDLSINIEDHDVNNIYRIGKAGKSNTSNGKRRRETSTSPENNNQPRKQQTFILSNANRLNAFDLMRTRSNSLPSNSLDNKQ

Secondary structure (DSSP, 8-state):
-HHHHHHHHHHHHHHHHHHHHHHHHHHHHHHHHHHHHHHHHHHHHHHHHHHHHHHHHHHHHHHHHHHHTT--------S--SSHHHHHHHHHHHHHHHH-----STT-S-----SPPS--------------------------------------HHHHHHTT-------------

Foldseek 3Di:
DVVVVVVVVVVVVVVVVVVVVVVVVVVVVVVVVVVCVVVVVVVVVVVVVVVVVVVVVVVVVVVVCVVCVLPDDDPDDDDDDPDQVVVVVSVQVCCCVPPVDHDDPVNDPDDDDPDDPDDPDDDDDPPDDPDDPDDDDDDDDDDDDDDDDDDDDDDDPVVVVVVPDDDDDDDDDDDDD

Solvent-accessible surface area (backbone atoms only — not comparable to full-atom values): 11938 Å² total; per-residue (Å²): 118,68,71,62,52,51,54,48,52,53,49,52,50,51,52,51,49,50,52,52,51,51,51,50,51,52,52,51,51,56,51,49,53,58,48,48,66,61,45,52,60,54,54,54,50,53,53,53,51,52,54,52,50,54,51,53,52,51,53,52,49,52,50,56,47,63,77,44,67,87,63,83,86,86,80,92,73,80,94,84,65,93,45,65,68,53,48,51,51,51,51,44,51,49,41,34,71,79,69,68,46,87,74,61,78,85,78,56,90,81,78,80,85,87,76,79,76,79,83,69,94,72,91,84,78,90,75,79,76,80,77,81,85,70,90,77,89,77,93,72,89,83,78,86,79,81,87,77,91,78,83,89,86,77,79,56,73,69,64,72,61,58,76,76,76,77,89,79,86,79,89,77,83,86,83,91,130

Radius of gyration: 37.39 Å; Cα contacts (8 Å, |Δi|>4): 17; chains: 1; bounding box: 71×50×104 Å